Protein AF-A0A371I8V2-F1 (afdb_monomer)

Solvent-accessible surface area (backbone atoms only — not comparable to full-atom values): 9107 Å² total; per-residue (Å²): 97,46,96,83,59,75,76,52,68,50,76,64,70,91,73,55,71,75,58,48,56,53,50,50,53,53,50,53,50,36,44,74,71,62,77,48,80,94,78,92,85,63,61,26,24,44,51,72,78,86,75,76,48,94,90,82,48,84,82,72,63,45,103,83,68,50,87,80,79,79,81,88,87,70,76,65,83,44,50,61,82,79,84,75,85,71,80,56,68,67,64,56,48,59,68,48,72,82,47,97,74,86,83,89,82,82,68,81,63,54,80,74,73,60,81,72,58,80,92,54,47,56,70,73,32,60,57,71,74,100,78,126

Organism: Mucuna pruriens (NCBI:txid157652)

InterPro domains:
  IPR043502 DNA/RNA polymerase superfamily [SSF56672] (3-129)
  IPR053134 RNA-directed DNA polymerase homolog [PTHR24559] (3-129)

Nearest PDB structures (foldseek):
  8wut-assembly1_E  TM=7.945E-01  e=3.258E-01  Moloney murine leukemia virus

Sequence (132 aa):
MEEESYPIRQQQRRMNLTILDVVKKEVTKLLTTRIIYPISDSQWVSPVQVVPKKSGMTVMKNQHGELEPMQIQNSWRATHKDHFPLPFIDQVMEKLAAKSHYCFLNGFSECTQIHIAPEDQHKNTFTCLRHL

Mean predicted aligned error: 11.32 Å

Foldseek 3Di:
DPPPDDADADDADDDDPVVLVVVVVVVVVCVVVVLDDDDDDFSHADYDDDAADPPDDDQDQDPVRDRDGDDDDDPCVRDDDDPDDDDDPVVVVVVCVPDPDDDDDDCVCVVSVDDDDPVCNSNPHYDRPPDD

pLDDT: mean 74.78, std 16.11, range [36.81, 91.88]

Structure (mmCIF, N/CA/C/O backbone):
data_AF-A0A371I8V2-F1
#
_entry.id   AF-A0A371I8V2-F1
#
loop_
_atom_site.group_PDB
_atom_site.id
_atom_site.type_symbol
_atom_site.label_atom_id
_atom_site.label_alt_id
_atom_site.label_comp_id
_atom_site.label_asym_id
_atom_site.label_entity_id
_atom_site.label_seq_id
_atom_site.pdbx_PDB_ins_code
_atom_site.Cartn_x
_atom_site.Cartn_y
_atom_site.Cartn_z
_atom_site.occupancy
_atom_site.B_iso_or_equiv
_atom_site.auth_seq_id
_atom_site.auth_comp_id
_atom_site.auth_asym_id
_atom_site.auth_atom_id
_atom_site.pdbx_PDB_model_num
ATOM 1 N N . MET A 1 1 ? 4.882 -18.499 3.561 1.00 63.81 1 MET A N 1
ATOM 2 C CA . MET A 1 1 ? 5.616 -18.117 4.790 1.00 63.81 1 MET A CA 1
ATOM 3 C C . MET A 1 1 ? 6.662 -19.180 5.030 1.00 63.81 1 MET A C 1
ATOM 5 O O . MET A 1 1 ? 6.460 -20.283 4.539 1.00 63.81 1 MET A O 1
ATOM 9 N N . GLU A 1 2 ? 7.754 -18.864 5.715 1.00 69.56 2 GLU A N 1
ATOM 10 C CA . GLU A 1 2 ? 8.642 -19.924 6.208 1.00 69.56 2 GLU A CA 1
ATOM 11 C C . GLU A 1 2 ? 7.860 -20.833 7.173 1.00 69.56 2 GLU A C 1
ATOM 13 O O . GLU A 1 2 ? 6.986 -20.361 7.902 1.00 69.56 2 GLU A O 1
ATOM 18 N N . GLU A 1 3 ? 8.132 -22.137 7.139 1.00 57.34 3 GLU A N 1
ATOM 19 C CA . GLU A 1 3 ? 7.344 -23.176 7.826 1.00 57.34 3 GLU A CA 1
ATOM 20 C C . GLU A 1 3 ? 7.341 -23.016 9.365 1.00 57.34 3 GLU A C 1
ATOM 22 O O . GLU A 1 3 ? 6.432 -23.490 10.039 1.00 57.34 3 GLU A O 1
ATOM 27 N N . GLU A 1 4 ? 8.284 -22.239 9.911 1.00 61.00 4 GLU A N 1
ATOM 28 C CA . GLU A 1 4 ? 8.436 -21.946 11.345 1.00 61.00 4 GLU A CA 1
ATOM 29 C C . GLU A 1 4 ? 8.082 -20.495 11.737 1.00 61.00 4 GLU A C 1
ATOM 31 O O . GLU A 1 4 ? 8.437 -20.022 12.819 1.00 61.00 4 GLU A O 1
ATOM 36 N N . SER A 1 5 ? 7.399 -19.733 10.876 1.00 66.94 5 SER A N 1
ATOM 37 C CA . SER A 1 5 ? 7.044 -18.347 11.209 1.00 66.94 5 SER A CA 1
ATOM 38 C C . SER A 1 5 ? 5.804 -18.261 12.111 1.00 66.94 5 SER A C 1
ATOM 40 O O . SER A 1 5 ? 4.733 -18.757 11.761 1.00 66.94 5 SER A O 1
ATOM 42 N N . TYR A 1 6 ? 5.924 -17.573 13.248 1.00 71.62 6 TYR A N 1
ATOM 43 C CA . TYR A 1 6 ? 4.827 -17.370 14.198 1.00 71.62 6 TYR A CA 1
ATOM 44 C C .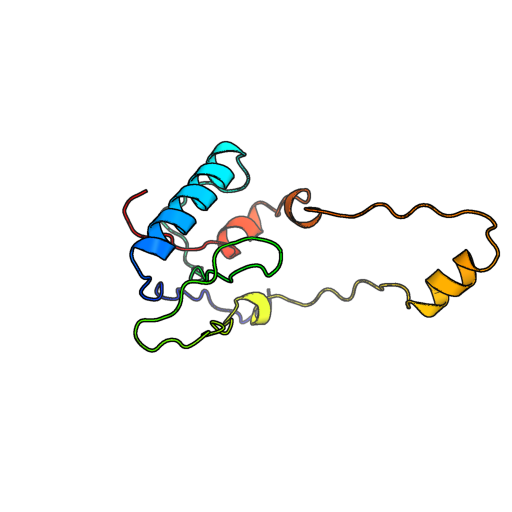 TYR A 1 6 ? 4.143 -16.011 14.001 1.00 71.62 6 TYR A C 1
ATOM 46 O O . TYR A 1 6 ? 4.820 -15.035 13.661 1.00 71.62 6 TYR A O 1
ATOM 54 N N . PRO A 1 7 ? 2.824 -15.906 14.257 1.00 70.62 7 PRO A N 1
ATOM 55 C CA . PRO A 1 7 ? 2.121 -14.632 14.212 1.00 70.62 7 PRO A CA 1
ATOM 56 C C . PRO A 1 7 ? 2.694 -13.644 15.229 1.00 70.62 7 PRO A C 1
ATOM 58 O O . PRO A 1 7 ? 2.796 -13.936 16.420 1.00 70.62 7 PRO A O 1
ATOM 61 N N . ILE A 1 8 ? 3.047 -12.447 14.754 1.00 79.00 8 ILE A N 1
ATOM 62 C CA . ILE A 1 8 ? 3.553 -11.362 15.598 1.00 79.00 8 ILE A CA 1
ATOM 63 C C . ILE A 1 8 ? 2.505 -10.255 15.669 1.00 79.00 8 ILE A C 1
ATOM 65 O O . ILE A 1 8 ? 2.161 -9.627 14.663 1.00 79.00 8 ILE A O 1
ATOM 69 N N . ARG A 1 9 ? 2.053 -9.966 16.893 1.00 79.62 9 ARG A N 1
ATOM 70 C CA . ARG A 1 9 ? 1.215 -8.808 17.203 1.00 79.62 9 ARG A CA 1
ATOM 71 C C . ARG A 1 9 ? 2.064 -7.703 17.818 1.00 79.62 9 ARG A C 1
ATOM 73 O O . ARG A 1 9 ? 2.381 -7.738 19.005 1.00 79.62 9 ARG A O 1
ATOM 80 N N . GLN A 1 10 ? 2.420 -6.706 17.019 1.00 80.69 10 GLN A N 1
ATOM 81 C CA . GLN A 1 10 ? 3.168 -5.548 17.500 1.00 80.69 10 GLN A CA 1
ATOM 82 C C . GLN A 1 10 ? 2.220 -4.463 18.020 1.00 80.69 10 GLN A C 1
ATOM 84 O O . GLN A 1 10 ? 1.169 -4.192 17.435 1.00 80.69 10 GLN A O 1
ATOM 89 N N . GLN A 1 11 ? 2.596 -3.820 19.127 1.00 79.25 11 GLN A N 1
ATOM 90 C CA . GLN A 1 11 ? 1.849 -2.677 19.647 1.00 79.25 11 GLN A CA 1
ATOM 91 C C . GLN A 1 11 ? 2.077 -1.431 18.786 1.00 79.25 11 GLN A C 1
ATOM 93 O O . GLN A 1 11 ? 3.195 -1.146 18.352 1.00 79.25 11 GLN A O 1
ATOM 98 N N . GLN A 1 12 ? 1.009 -0.657 18.576 1.00 82.75 12 GLN A N 1
ATOM 99 C CA . GLN A 1 12 ? 1.090 0.611 17.858 1.00 82.75 12 GLN A CA 1
ATOM 100 C C . GLN A 1 12 ? 1.933 1.617 18.650 1.00 82.75 12 GLN A C 1
ATOM 102 O O . GLN A 1 12 ? 1.680 1.864 19.831 1.00 82.75 12 GLN A O 1
ATOM 107 N N . ARG A 1 13 ? 2.912 2.239 17.985 1.00 79.31 13 ARG A N 1
ATOM 108 C CA . ARG A 1 13 ? 3.727 3.302 18.589 1.00 79.31 13 ARG A CA 1
ATOM 109 C C . ARG A 1 13 ? 2.880 4.551 18.843 1.00 79.31 13 ARG A C 1
ATOM 111 O O . ARG A 1 13 ? 1.950 4.848 18.090 1.00 79.31 13 ARG A O 1
ATOM 118 N N . ARG A 1 14 ? 3.226 5.306 19.890 1.00 80.06 14 ARG A N 1
ATOM 119 C CA . ARG A 1 14 ? 2.562 6.577 20.213 1.00 80.06 14 ARG A CA 1
ATOM 120 C C . ARG A 1 14 ? 2.744 7.567 19.058 1.00 80.06 14 ARG A C 1
ATOM 122 O O . ARG A 1 14 ? 3.857 7.766 18.586 1.00 80.06 14 ARG A O 1
ATOM 129 N N . MET A 1 15 ? 1.651 8.198 18.637 1.00 76.56 15 MET A N 1
ATOM 130 C CA . MET A 1 15 ? 1.644 9.221 17.589 1.00 76.56 15 MET A CA 1
ATOM 131 C C . MET A 1 15 ? 1.239 10.579 18.172 1.00 76.56 15 MET A C 1
ATOM 133 O O . MET A 1 15 ? 0.474 10.645 19.136 1.00 76.56 15 MET A O 1
ATOM 137 N N . ASN A 1 16 ? 1.761 11.661 17.593 1.00 81.56 16 ASN A N 1
ATOM 138 C CA . ASN A 1 16 ? 1.308 13.024 17.880 1.00 81.56 16 ASN A CA 1
ATOM 139 C C . ASN A 1 16 ? -0.107 13.243 17.300 1.00 81.56 16 ASN A C 1
ATOM 141 O O . ASN A 1 16 ? -0.443 12.646 16.277 1.00 81.56 16 ASN A O 1
ATOM 145 N N . LEU A 1 17 ? -0.914 14.110 17.924 1.00 81.81 17 LEU A N 1
ATOM 146 C CA . LEU A 1 17 ? -2.274 14.450 17.482 1.00 81.81 17 LEU A CA 1
ATOM 147 C C . LEU A 1 17 ? -2.334 14.913 16.017 1.00 81.81 17 LEU A C 1
ATOM 149 O O . LEU A 1 17 ? -3.186 14.443 15.271 1.00 81.81 17 LEU A O 1
ATOM 153 N N . THR A 1 18 ? -1.391 15.740 15.561 1.00 80.75 18 THR A N 1
ATOM 154 C CA . THR A 1 18 ? -1.386 16.217 14.167 1.00 80.75 18 THR A CA 1
ATOM 155 C C . THR A 1 18 ? -1.173 15.077 13.170 1.00 80.75 18 THR A C 1
ATOM 157 O O . THR A 1 18 ? -1.805 15.022 12.119 1.00 80.75 18 THR A O 1
ATOM 160 N N . ILE A 1 19 ? -0.289 14.134 13.505 1.00 77.12 19 ILE A N 1
ATOM 161 C CA . ILE A 1 19 ? -0.004 12.960 12.668 1.00 77.12 19 ILE A CA 1
ATOM 162 C C . ILE A 1 19 ? -1.211 12.018 12.662 1.00 77.12 19 ILE A C 1
ATOM 164 O O . ILE A 1 19 ? -1.550 11.450 11.627 1.00 77.12 19 ILE A O 1
ATOM 168 N N . LEU A 1 20 ? -1.882 11.882 13.803 1.00 81.75 20 LEU A N 1
ATOM 169 C CA . LEU A 1 20 ? -3.083 11.069 13.954 1.00 81.75 20 LEU A CA 1
ATOM 170 C C . LEU A 1 20 ? -4.208 11.548 13.027 1.00 81.75 20 LEU A C 1
ATOM 172 O O . LEU A 1 20 ? -4.824 10.717 12.363 1.00 81.75 20 LEU A O 1
ATOM 176 N N . ASP A 1 21 ? -4.433 12.858 12.916 1.00 83.56 21 ASP A N 1
ATOM 177 C CA . ASP A 1 21 ? -5.442 13.405 12.000 1.00 83.56 21 ASP A CA 1
ATOM 178 C C . ASP A 1 21 ? -5.125 13.114 10.527 1.00 83.56 21 ASP A C 1
ATOM 180 O O . ASP A 1 21 ? -6.026 12.809 9.743 1.00 83.56 21 ASP A O 1
ATOM 184 N N . VAL A 1 22 ? -3.845 13.156 10.144 1.00 82.25 22 VAL A N 1
ATOM 185 C CA . VAL A 1 22 ? -3.400 12.777 8.792 1.00 82.25 22 VAL A CA 1
ATOM 186 C C .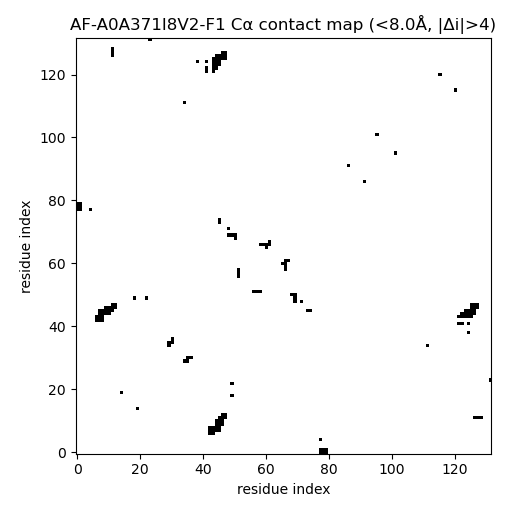 VAL A 1 22 ? -3.643 11.288 8.543 1.00 82.25 22 VAL A C 1
ATOM 188 O O . VAL A 1 22 ? -4.229 10.929 7.524 1.00 82.25 22 VAL A O 1
ATOM 191 N N . VAL A 1 23 ? -3.268 10.423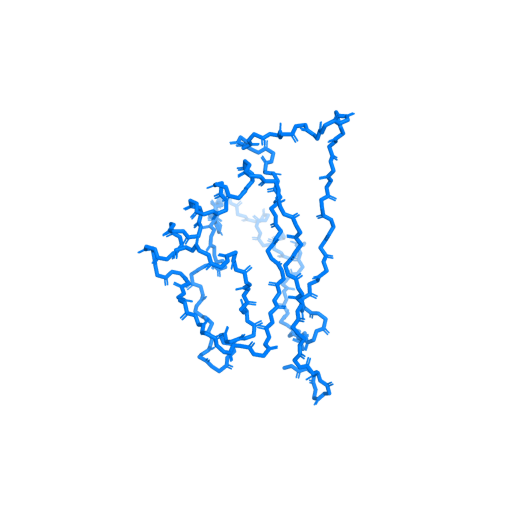 9.492 1.00 84.00 23 VAL A N 1
ATOM 192 C CA . VAL A 1 23 ? -3.493 8.971 9.390 1.00 84.00 23 VAL A CA 1
ATOM 193 C C . VAL A 1 23 ? -4.975 8.658 9.242 1.00 84.00 23 VAL A C 1
ATOM 195 O O . VAL A 1 23 ? -5.339 7.875 8.372 1.00 84.00 23 VAL A O 1
ATOM 198 N N . LYS A 1 24 ? -5.843 9.293 10.039 1.00 85.94 24 LYS A N 1
ATOM 199 C CA . LYS A 1 24 ? -7.294 9.094 9.937 1.00 85.94 24 LYS A CA 1
ATOM 200 C C . LYS A 1 24 ? -7.817 9.426 8.543 1.00 85.94 24 LYS A C 1
ATOM 202 O O . LYS A 1 24 ? -8.543 8.622 7.968 1.00 85.94 24 LYS A O 1
ATOM 207 N N . LYS A 1 25 ? -7.421 10.569 7.976 1.00 86.19 25 LYS A N 1
ATOM 208 C CA . LYS A 1 25 ? -7.841 10.980 6.625 1.00 86.19 25 LYS A CA 1
ATOM 209 C C . LYS A 1 25 ? -7.407 9.977 5.556 1.00 86.19 25 LYS A C 1
ATOM 211 O O . LYS A 1 25 ? -8.223 9.596 4.718 1.00 86.19 25 LYS A O 1
ATOM 216 N N . GLU A 1 26 ? -6.157 9.523 5.607 1.00 85.88 26 GLU A N 1
ATOM 217 C CA . GLU A 1 26 ? -5.640 8.537 4.652 1.00 85.88 26 GLU A CA 1
ATOM 218 C C . GLU A 1 26 ? -6.332 7.173 4.807 1.00 85.88 26 GLU A C 1
ATOM 220 O O . GLU A 1 26 ? -6.743 6.579 3.812 1.00 85.88 26 GLU A O 1
ATOM 225 N N . VAL A 1 27 ? -6.558 6.696 6.036 1.00 87.44 27 VAL A N 1
ATOM 226 C CA . VAL A 1 27 ? -7.266 5.427 6.281 1.00 87.44 27 VAL A CA 1
ATOM 227 C C . VAL A 1 27 ? -8.715 5.493 5.791 1.00 87.44 27 VAL A C 1
ATOM 229 O O . VAL A 1 27 ? -9.165 4.577 5.104 1.00 87.44 27 VAL A O 1
ATOM 232 N N . THR A 1 28 ? -9.435 6.586 6.058 1.00 89.25 28 THR A N 1
ATOM 233 C CA . THR A 1 28 ? -10.801 6.779 5.547 1.00 89.25 28 THR A CA 1
ATOM 234 C C . THR A 1 28 ? -10.839 6.778 4.022 1.00 89.25 28 THR A C 1
ATOM 236 O O . THR A 1 28 ? -11.740 6.183 3.426 1.00 89.25 28 THR A O 1
ATOM 239 N N . LYS A 1 29 ? -9.847 7.390 3.367 1.00 88.75 29 LYS A N 1
ATOM 240 C CA . LYS A 1 29 ? -9.724 7.357 1.907 1.00 88.75 29 LYS A CA 1
ATOM 241 C C . LYS A 1 29 ? -9.543 5.925 1.396 1.00 88.75 29 LYS A C 1
ATOM 243 O O . LYS A 1 29 ? -10.276 5.525 0.496 1.00 88.75 29 LYS A O 1
ATOM 248 N N . LEU A 1 30 ? -8.643 5.146 2.002 1.00 88.38 30 LEU A N 1
ATOM 249 C CA . LEU A 1 30 ? -8.398 3.746 1.629 1.00 88.38 30 LEU A CA 1
ATOM 250 C C . LEU A 1 30 ? -9.626 2.844 1.848 1.00 88.38 30 LEU A C 1
ATOM 252 O O . LEU A 1 30 ? -9.894 1.967 1.024 1.00 88.38 30 LEU A O 1
ATOM 256 N N . LEU A 1 31 ? -10.384 3.071 2.929 1.00 89.31 31 LEU A N 1
ATOM 257 C CA . LEU A 1 31 ? -11.658 2.390 3.193 1.00 89.31 31 LEU A CA 1
ATOM 258 C C . LEU A 1 31 ? -12.709 2.745 2.135 1.00 89.31 31 LEU A C 1
ATOM 260 O O . LEU A 1 31 ? -13.384 1.864 1.607 1.00 89.31 31 LEU A O 1
ATOM 264 N N . THR A 1 32 ? -12.819 4.029 1.783 1.00 91.56 32 THR A N 1
ATOM 265 C CA . THR A 1 32 ? -13.780 4.517 0.779 1.00 91.56 32 THR A CA 1
ATOM 266 C C . THR A 1 32 ? -13.510 3.900 -0.593 1.00 91.56 32 THR A C 1
ATOM 268 O O . THR A 1 32 ? -14.440 3.493 -1.286 1.00 91.56 32 THR A O 1
ATOM 271 N N . THR A 1 33 ? -12.236 3.765 -0.971 1.00 89.31 33 THR A N 1
ATOM 272 C CA . THR A 1 33 ? -11.822 3.105 -2.218 1.00 89.31 33 THR A CA 1
ATOM 273 C C . THR A 1 33 ? -11.810 1.576 -2.128 1.00 89.31 33 THR A C 1
ATOM 275 O O . THR A 1 33 ? -11.418 0.930 -3.094 1.00 89.31 33 THR A O 1
ATOM 278 N N . ARG A 1 34 ? -12.215 0.988 -0.990 1.00 89.31 34 ARG A N 1
ATOM 279 C CA . ARG A 1 34 ? -12.225 -0.465 -0.727 1.00 89.31 34 ARG A CA 1
ATOM 280 C C . ARG A 1 34 ? -10.868 -1.155 -0.921 1.00 89.31 34 ARG A C 1
ATOM 282 O O . ARG A 1 34 ? -10.816 -2.341 -1.224 1.00 89.31 34 ARG A O 1
ATOM 289 N N . ILE A 1 35 ? -9.772 -0.418 -0.729 1.00 87.12 35 ILE A N 1
ATOM 290 C CA . ILE A 1 35 ? -8.411 -0.981 -0.764 1.00 87.12 35 ILE A CA 1
ATOM 291 C C . ILE A 1 35 ? -8.136 -1.761 0.529 1.00 87.12 35 ILE A C 1
ATOM 293 O O . ILE A 1 35 ? -7.416 -2.754 0.522 1.00 87.12 35 ILE A O 1
ATOM 297 N N . ILE A 1 36 ? -8.732 -1.318 1.638 1.00 89.62 36 ILE A N 1
ATOM 298 C CA . ILE A 1 36 ? -8.671 -1.975 2.947 1.00 89.62 36 ILE A CA 1
ATOM 299 C C . ILE A 1 36 ? -10.084 -2.164 3.506 1.00 89.62 36 ILE A C 1
ATOM 301 O O . ILE A 1 36 ? -11.022 -1.486 3.081 1.00 89.62 36 ILE A O 1
ATOM 305 N N . TYR A 1 37 ? -10.224 -3.047 4.493 1.00 89.44 37 TYR A N 1
ATOM 306 C CA . TYR A 1 37 ? -11.468 -3.297 5.221 1.00 89.44 37 TYR A CA 1
ATOM 307 C C . TYR A 1 37 ? -11.175 -3.544 6.712 1.00 89.44 37 TYR A C 1
ATOM 309 O O . TYR A 1 37 ? -10.060 -3.948 7.058 1.00 89.44 37 TYR A O 1
ATOM 317 N N . PRO A 1 38 ? -12.133 -3.274 7.617 1.00 89.00 38 PRO A N 1
ATOM 318 C CA . PRO A 1 38 ? -11.934 -3.499 9.044 1.00 89.00 38 PRO A CA 1
ATOM 319 C C . PRO A 1 38 ? -11.938 -4.997 9.386 1.00 89.00 38 PRO A C 1
ATOM 321 O O . PRO A 1 38 ? -12.760 -5.759 8.882 1.00 89.00 38 PRO A O 1
ATOM 324 N N . ILE A 1 39 ? -11.046 -5.396 10.293 1.00 86.69 39 ILE A N 1
ATOM 325 C CA . ILE A 1 39 ? -10.957 -6.741 10.873 1.00 86.69 39 ILE A CA 1
ATOM 326 C C . ILE A 1 39 ? -10.764 -6.615 12.388 1.00 86.69 39 ILE A C 1
ATOM 328 O O . ILE A 1 39 ? -10.006 -5.756 12.841 1.00 86.69 39 ILE A O 1
ATOM 332 N N . SER A 1 40 ? -11.447 -7.450 13.170 1.00 79.19 40 SER A N 1
ATOM 333 C CA . SER A 1 40 ? -11.392 -7.375 14.638 1.00 79.19 40 SER A CA 1
ATOM 334 C C . SER A 1 40 ? -10.281 -8.242 15.241 1.00 79.19 40 SER A C 1
ATOM 336 O O . SER A 1 40 ? -9.584 -7.793 16.149 1.00 79.19 40 SER A O 1
ATOM 338 N N . ASP A 1 41 ? -10.055 -9.443 14.696 1.00 79.81 41 ASP A N 1
ATOM 339 C CA . ASP A 1 41 ? -9.322 -10.508 15.399 1.00 79.81 41 ASP A CA 1
ATOM 340 C C . ASP A 1 41 ? -8.131 -11.072 14.602 1.00 79.81 41 ASP A C 1
ATOM 342 O O . ASP A 1 41 ? -7.984 -12.281 14.431 1.00 79.81 41 ASP A O 1
ATOM 346 N N . SER A 1 42 ? -7.243 -10.203 14.108 1.00 83.94 42 SER A N 1
ATOM 347 C CA . SER A 1 42 ? -6.002 -10.666 13.467 1.00 83.94 42 SER A CA 1
ATOM 348 C C . SER A 1 42 ? -4.913 -10.999 14.489 1.00 83.94 42 SER A C 1
ATOM 350 O O . SER A 1 42 ? -4.555 -10.179 15.341 1.00 83.94 42 SER A O 1
ATOM 352 N N . GLN A 1 43 ? -4.317 -12.183 14.347 1.00 84.56 43 GLN A N 1
ATOM 353 C CA . GLN A 1 43 ? -3.114 -12.581 15.087 1.00 84.56 43 GLN A CA 1
ATOM 354 C C . GLN A 1 43 ? -1.848 -11.876 14.567 1.00 84.56 43 GLN A C 1
ATOM 356 O O . GLN A 1 43 ? -0.879 -11.712 15.307 1.00 84.56 43 GLN A O 1
ATOM 361 N N . TRP A 1 44 ? -1.870 -11.410 13.316 1.00 84.50 44 TRP A N 1
ATOM 362 C CA . TRP A 1 44 ? -0.800 -10.628 12.700 1.00 84.50 44 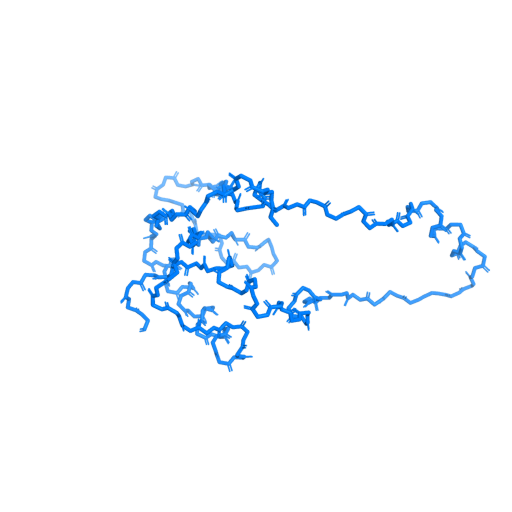TRP A CA 1
ATOM 363 C C . TRP A 1 44 ? -1.131 -9.152 12.821 1.00 84.50 44 TRP A C 1
ATOM 365 O O . TRP A 1 44 ? -2.176 -8.718 12.345 1.00 84.50 44 TRP A O 1
ATOM 375 N N . VAL A 1 45 ? -0.265 -8.365 13.452 1.00 84.25 45 VAL A N 1
ATOM 376 C CA . VAL A 1 45 ? -0.456 -6.913 13.524 1.00 84.25 45 VAL A CA 1
ATOM 377 C C . VAL A 1 45 ? 0.881 -6.223 13.360 1.00 84.25 45 VAL A C 1
ATOM 379 O O . VAL A 1 45 ? 1.765 -6.352 14.208 1.00 84.25 45 VAL A O 1
ATOM 382 N N . SER A 1 46 ? 0.989 -5.435 12.296 1.00 83.69 46 SER A N 1
ATOM 383 C CA . SER A 1 46 ? 2.095 -4.499 12.103 1.00 83.69 46 SER A CA 1
ATOM 384 C C . SER A 1 46 ? 1.697 -3.089 12.563 1.00 83.69 46 SER A C 1
ATOM 386 O O . SER A 1 46 ? 0.544 -2.684 12.376 1.00 83.69 46 SER A O 1
ATOM 388 N N . PRO A 1 47 ? 2.614 -2.314 13.166 1.00 82.06 47 PRO A N 1
ATOM 389 C CA . PRO A 1 47 ? 2.332 -0.945 13.555 1.00 82.06 47 PRO A CA 1
ATOM 390 C C . PRO A 1 47 ? 2.363 -0.037 12.319 1.00 82.06 47 PRO A C 1
ATOM 392 O O . PRO A 1 47 ? 3.208 -0.189 11.437 1.00 82.06 47 PRO A O 1
ATOM 395 N N . VAL A 1 48 ? 1.465 0.944 12.267 1.00 82.50 48 VAL A N 1
ATOM 396 C CA . VAL A 1 48 ? 1.470 1.985 11.235 1.00 82.50 48 VAL A CA 1
ATOM 397 C C . VAL A 1 48 ? 2.581 2.984 11.525 1.00 82.50 48 VAL A C 1
ATOM 399 O O . VAL A 1 48 ? 2.734 3.465 12.652 1.00 82.50 48 VAL A O 1
ATOM 402 N N . GLN A 1 49 ? 3.325 3.335 10.484 1.00 77.94 49 GLN A N 1
ATOM 403 C CA 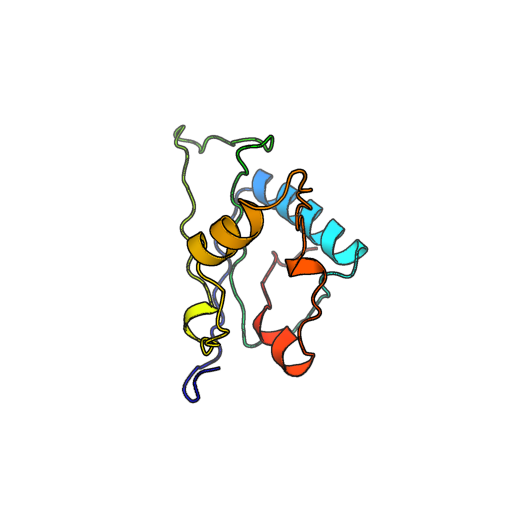. GLN A 1 49 ? 4.379 4.335 10.521 1.00 77.94 49 GLN A CA 1
ATOM 404 C C . GLN A 1 49 ? 4.132 5.375 9.434 1.00 77.94 49 GLN A C 1
ATOM 406 O O . GLN A 1 49 ? 3.907 5.038 8.275 1.00 77.94 49 GLN A O 1
ATOM 411 N N . VAL A 1 50 ? 4.178 6.649 9.821 1.00 77.06 50 VAL A N 1
ATOM 412 C CA . VAL A 1 50 ? 3.985 7.771 8.901 1.00 77.06 50 VAL A CA 1
ATOM 413 C C . VAL A 1 50 ? 5.345 8.281 8.466 1.00 77.06 50 VAL A C 1
ATOM 415 O O . VAL A 1 50 ? 6.158 8.670 9.302 1.00 77.06 50 VAL A O 1
ATOM 418 N N . VAL A 1 51 ? 5.582 8.287 7.157 1.00 76.75 51 VAL A N 1
ATOM 419 C CA . VAL A 1 51 ? 6.805 8.824 6.560 1.00 76.75 51 VAL A CA 1
ATOM 420 C C . VAL A 1 51 ? 6.438 10.051 5.725 1.00 76.75 51 VAL A C 1
ATOM 422 O O . VAL A 1 51 ? 5.659 9.927 4.775 1.00 76.75 51 VAL A O 1
ATOM 425 N N . PRO A 1 52 ? 6.973 11.242 6.046 1.00 66.25 52 PRO A N 1
ATOM 426 C CA . PRO A 1 52 ? 6.770 12.432 5.230 1.00 66.25 52 PRO A CA 1
ATOM 427 C C . PRO A 1 52 ? 7.360 12.227 3.829 1.00 66.25 52 PRO A C 1
ATOM 429 O O . PRO A 1 52 ? 8.533 11.878 3.681 1.00 66.25 52 PRO A O 1
ATOM 432 N N . LYS A 1 53 ? 6.566 12.451 2.778 1.00 61.34 53 LYS A N 1
ATOM 433 C CA . LYS A 1 53 ? 7.038 12.338 1.392 1.00 61.34 53 LYS A CA 1
ATOM 434 C C . LYS A 1 53 ? 7.655 13.668 0.948 1.00 61.34 53 LYS A C 1
ATOM 436 O O . LYS A 1 53 ? 7.038 14.718 1.107 1.00 61.34 53 LYS A O 1
ATOM 441 N N . LYS A 1 54 ? 8.849 13.629 0.338 1.00 61.06 54 LYS A N 1
ATOM 442 C CA . LYS A 1 54 ? 9.582 14.831 -0.126 1.00 61.06 54 LYS A CA 1
ATOM 443 C C . LYS A 1 54 ? 8.835 15.668 -1.181 1.00 61.06 54 LYS A C 1
ATOM 445 O O . LYS A 1 54 ? 9.200 16.814 -1.398 1.00 61.06 54 LYS A O 1
ATOM 450 N N . SER A 1 55 ? 7.793 15.139 -1.823 1.00 49.06 55 SER A N 1
ATOM 451 C CA . SER A 1 55 ? 7.098 15.781 -2.949 1.00 49.06 55 SER A CA 1
ATOM 452 C C . SER A 1 55 ? 5.865 16.618 -2.558 1.00 49.06 55 SER A C 1
ATOM 454 O O . SER A 1 55 ? 4.919 16.681 -3.336 1.00 49.06 55 SER A O 1
ATOM 456 N N . GLY A 1 56 ? 5.846 17.234 -1.369 1.00 46.47 56 GLY A N 1
ATOM 457 C CA . GLY A 1 56 ? 4.757 18.133 -0.948 1.00 46.47 56 GLY A CA 1
ATOM 458 C C . GLY A 1 56 ? 3.798 17.562 0.102 1.00 46.47 56 GLY A C 1
ATOM 459 O O . GLY A 1 56 ? 2.586 17.606 -0.078 1.00 46.47 56 GLY A O 1
ATOM 460 N N . MET A 1 57 ? 4.331 17.056 1.218 1.00 40.09 57 MET A N 1
ATOM 461 C CA . MET A 1 57 ? 3.563 16.792 2.440 1.00 40.09 57 MET A CA 1
ATOM 462 C C . MET A 1 57 ? 4.364 17.295 3.648 1.00 40.09 57 MET A C 1
ATOM 464 O O . MET A 1 57 ? 5.574 17.082 3.724 1.00 40.09 57 MET A O 1
ATOM 468 N N . THR A 1 58 ? 3.706 18.042 4.535 1.00 38.06 58 THR A N 1
ATOM 469 C CA . THR A 1 58 ? 4.326 18.933 5.524 1.00 38.06 58 THR A CA 1
ATOM 470 C C . THR A 1 58 ? 5.281 18.198 6.462 1.00 38.06 58 THR A C 1
ATOM 472 O O . THR A 1 58 ? 4.895 17.296 7.203 1.00 38.06 58 THR A O 1
ATOM 475 N N . VAL A 1 59 ? 6.539 18.632 6.452 1.00 41.56 59 VAL A N 1
ATOM 476 C CA . VAL A 1 59 ? 7.560 18.250 7.423 1.00 41.56 59 VAL A CA 1
ATOM 477 C C . VAL A 1 59 ? 7.225 18.941 8.743 1.00 41.56 59 VAL A C 1
ATOM 479 O O . VAL A 1 59 ? 7.414 20.148 8.880 1.00 41.56 59 VAL A O 1
ATOM 482 N N . MET A 1 60 ? 6.680 18.204 9.709 1.00 38.91 60 MET A N 1
ATOM 483 C CA . MET A 1 60 ? 6.427 18.753 11.039 1.00 38.91 60 MET A CA 1
ATOM 484 C C . MET A 1 60 ? 7.686 18.588 11.891 1.00 38.91 60 MET A C 1
ATOM 486 O O . MET A 1 60 ? 8.123 17.468 12.149 1.00 38.91 60 MET A O 1
ATOM 490 N N . LYS A 1 61 ? 8.276 19.717 12.303 1.00 39.88 61 LYS A N 1
ATOM 491 C CA . LYS A 1 61 ? 9.376 19.753 13.274 1.00 39.88 61 LYS A CA 1
ATOM 492 C C . LYS A 1 61 ? 8.901 19.119 14.580 1.00 39.88 61 LYS A C 1
ATOM 494 O O . LYS A 1 61 ? 7.805 19.430 15.051 1.00 39.88 61 LYS A O 1
ATOM 499 N N . ASN A 1 62 ? 9.715 18.246 15.170 1.00 51.38 62 ASN A N 1
ATOM 500 C CA . ASN A 1 62 ? 9.476 17.818 16.543 1.00 51.38 62 ASN A CA 1
ATOM 501 C C . ASN A 1 62 ? 9.626 19.032 17.497 1.00 51.38 62 ASN A C 1
ATOM 503 O O . ASN A 1 62 ? 10.084 20.108 17.107 1.00 51.38 62 ASN A O 1
ATOM 507 N N . GLN A 1 63 ? 9.253 18.865 18.763 1.00 51.16 63 GLN A N 1
ATOM 508 C CA . GLN A 1 63 ? 9.388 19.890 19.812 1.00 51.16 63 GLN A CA 1
ATOM 509 C C . GLN A 1 63 ? 10.840 20.348 20.073 1.00 51.16 63 GLN A C 1
ATOM 511 O O . GLN A 1 63 ? 11.059 21.248 20.878 1.00 51.16 63 GLN A O 1
ATOM 516 N N . HIS A 1 64 ? 11.834 19.732 19.428 1.00 50.34 64 HIS A N 1
ATOM 517 C CA . HIS A 1 64 ? 13.262 20.052 19.518 1.00 50.34 64 HIS A CA 1
ATOM 518 C C . HIS A 1 64 ? 13.858 20.461 18.148 1.00 50.34 64 HIS A C 1
ATOM 520 O O . HIS A 1 64 ? 15.055 20.686 18.034 1.00 50.34 64 HIS A O 1
ATOM 526 N N . GLY A 1 65 ? 13.029 20.622 17.105 1.00 50.75 65 GLY A N 1
ATOM 527 C CA . GLY A 1 65 ? 13.444 21.053 15.767 1.00 50.75 65 GLY A CA 1
ATOM 528 C C . GLY A 1 65 ? 14.041 19.979 14.846 1.00 50.75 65 GLY A C 1
ATOM 529 O O . GLY A 1 65 ? 14.405 20.316 13.720 1.00 50.75 65 GLY A O 1
ATOM 530 N N . GLU A 1 66 ? 14.115 18.716 15.263 1.00 45.44 66 GLU A N 1
ATOM 531 C CA . GLU A 1 66 ? 14.784 17.640 14.520 1.00 45.44 66 GLU A CA 1
ATOM 532 C C . GLU A 1 66 ? 13.835 16.900 13.562 1.00 45.44 66 GLU A C 1
ATOM 534 O O . GLU A 1 66 ? 12.629 16.754 13.799 1.00 45.44 66 GLU A O 1
ATOM 539 N N . LEU A 1 67 ? 14.411 16.443 12.447 1.00 49.91 67 LEU A N 1
ATOM 540 C CA . LEU A 1 67 ? 13.750 15.688 11.387 1.00 49.91 67 LEU A CA 1
ATOM 541 C C . LEU A 1 67 ? 13.980 14.197 11.620 1.00 49.91 67 LEU A C 1
ATOM 543 O O . LEU A 1 67 ? 14.912 13.625 11.070 1.00 49.91 67 LEU A O 1
ATOM 547 N N . GLU A 1 68 ? 13.147 13.577 12.446 1.00 42.53 68 GLU A N 1
ATOM 548 C CA . GLU A 1 68 ? 13.275 12.157 12.785 1.00 42.53 68 GLU A CA 1
ATOM 549 C C . GLU A 1 68 ? 12.722 11.268 11.650 1.00 42.53 68 GLU A C 1
ATOM 551 O O . GLU A 1 68 ? 11.505 11.250 11.417 1.00 42.53 68 GLU A O 1
ATOM 556 N N . PRO A 1 69 ? 13.560 10.493 10.931 1.00 37.25 69 PRO A N 1
ATOM 557 C CA . PRO A 1 69 ? 13.096 9.451 10.032 1.00 37.25 69 PRO A CA 1
ATOM 558 C C . PRO A 1 69 ? 12.764 8.228 10.883 1.00 37.25 69 PRO A C 1
ATOM 560 O O . PRO A 1 69 ? 13.638 7.576 11.452 1.00 37.25 69 PRO A O 1
ATOM 563 N N . MET A 1 70 ? 11.484 7.898 10.983 1.00 39.28 70 MET A N 1
ATOM 564 C CA . MET A 1 70 ? 11.061 6.759 11.783 1.00 39.28 70 MET A CA 1
ATOM 565 C C . MET A 1 70 ? 11.465 5.461 11.042 1.00 39.28 70 MET A C 1
ATOM 567 O O . MET A 1 70 ? 10.979 5.186 9.947 1.00 39.28 70 MET A O 1
ATOM 571 N N . GLN A 1 71 ? 12.397 4.689 11.615 1.00 36.81 71 GLN A N 1
ATOM 572 C CA . GLN A 1 71 ? 12.929 3.441 11.044 1.00 36.81 71 GLN A CA 1
ATOM 573 C C . GLN A 1 71 ? 11.883 2.311 11.066 1.00 36.81 71 GLN A C 1
ATOM 575 O O . GLN A 1 71 ? 11.135 2.168 12.041 1.00 36.81 71 GLN A O 1
ATOM 580 N N . ILE A 1 72 ? 11.852 1.513 9.993 1.00 40.19 72 ILE A N 1
ATOM 581 C CA . ILE A 1 72 ? 10.885 0.434 9.753 1.00 40.19 72 ILE A CA 1
ATOM 582 C C . ILE A 1 72 ? 11.337 -0.862 10.445 1.00 40.19 72 ILE A C 1
ATOM 584 O O . ILE A 1 72 ? 12.476 -1.296 10.278 1.00 40.19 72 ILE A O 1
ATOM 588 N N . GLN A 1 73 ? 10.427 -1.511 11.175 1.00 40.78 73 GLN A N 1
ATOM 589 C CA . GLN A 1 73 ? 10.566 -2.900 11.619 1.00 40.78 73 GLN A CA 1
ATOM 590 C C . GLN A 1 73 ? 9.370 -3.682 11.068 1.00 40.78 73 GLN A C 1
ATOM 592 O O . GLN A 1 73 ? 8.249 -3.527 11.540 1.00 40.78 73 GLN A O 1
ATOM 597 N N . ASN A 1 74 ? 9.587 -4.438 9.996 1.00 48.56 74 ASN A N 1
ATOM 598 C CA . ASN A 1 74 ? 8.529 -4.924 9.112 1.00 48.56 74 ASN A CA 1
ATOM 599 C C . ASN A 1 74 ? 8.457 -6.462 9.022 1.00 48.56 74 ASN A C 1
ATOM 601 O O . ASN A 1 74 ? 9.463 -7.164 9.097 1.00 48.56 74 ASN A O 1
ATOM 605 N N . SER A 1 75 ? 7.221 -6.937 8.818 1.00 54.38 75 SER A N 1
ATOM 606 C CA . SER A 1 75 ? 6.740 -8.328 8.680 1.00 54.38 75 SER A CA 1
ATOM 607 C C . SER A 1 75 ? 7.423 -9.163 7.572 1.00 54.38 75 SER A C 1
ATOM 609 O O . SER A 1 75 ? 7.390 -10.391 7.593 1.00 54.38 75 SER A O 1
ATOM 611 N N . TRP A 1 76 ? 8.130 -8.525 6.630 1.00 58.41 76 TRP A N 1
ATOM 612 C CA . TRP A 1 76 ? 8.749 -9.183 5.465 1.00 58.41 76 TRP A CA 1
ATOM 613 C C . TRP A 1 76 ? 9.765 -10.282 5.804 1.00 58.41 76 TRP A C 1
ATOM 615 O O . TRP A 1 76 ? 9.992 -11.158 4.976 1.00 58.41 76 TRP A O 1
ATOM 625 N N . ARG A 1 77 ? 10.359 -10.268 7.006 1.00 58.75 77 ARG A N 1
ATOM 626 C CA . ARG A 1 77 ? 11.300 -11.312 7.447 1.00 58.75 77 ARG A CA 1
ATOM 627 C C . ARG A 1 77 ? 10.664 -12.700 7.542 1.00 58.75 77 ARG A C 1
ATOM 629 O O . ARG A 1 77 ? 11.392 -13.671 7.464 1.00 58.75 77 ARG A O 1
ATOM 636 N N . ALA A 1 78 ? 9.343 -12.785 7.700 1.00 64.69 78 ALA A N 1
ATOM 637 C CA . ALA A 1 78 ? 8.619 -14.053 7.781 1.00 64.69 78 ALA A CA 1
ATOM 638 C C . ALA A 1 78 ? 8.159 -14.580 6.406 1.00 64.69 78 ALA A C 1
ATOM 640 O O . ALA A 1 78 ? 7.668 -15.703 6.285 1.00 64.69 78 ALA A O 1
ATOM 641 N N . THR A 1 79 ? 8.248 -13.765 5.351 1.00 71.50 79 THR A N 1
ATOM 642 C CA . THR A 1 79 ? 7.716 -14.132 4.033 1.00 71.50 79 THR A CA 1
ATOM 643 C C . THR A 1 79 ? 8.784 -14.863 3.227 1.00 71.50 79 THR A C 1
ATOM 645 O O . THR A 1 79 ? 9.900 -14.368 3.087 1.00 71.50 79 THR A O 1
ATOM 648 N N . HIS A 1 80 ? 8.428 -16.024 2.670 1.00 79.44 80 HIS A N 1
ATOM 649 C CA . HIS A 1 80 ? 9.305 -16.752 1.756 1.00 79.44 80 HIS A CA 1
ATOM 650 C C . HIS A 1 80 ? 9.588 -15.881 0.530 1.00 79.44 80 HIS A C 1
ATOM 652 O O . HIS A 1 80 ? 8.666 -15.304 -0.050 1.00 79.44 80 HIS A O 1
ATOM 658 N N . LYS A 1 81 ? 10.856 -15.779 0.138 1.00 79.56 81 LYS A N 1
ATOM 659 C CA . LYS A 1 81 ? 11.251 -14.972 -1.015 1.00 79.56 81 LYS A CA 1
ATOM 660 C C . LYS A 1 81 ? 10.999 -15.762 -2.286 1.00 79.56 81 LYS A C 1
ATOM 662 O O . LYS A 1 81 ? 11.578 -16.824 -2.482 1.00 79.56 81 LYS A O 1
ATOM 667 N N . ASP A 1 82 ? 10.131 -15.241 -3.140 1.00 82.25 82 ASP A N 1
ATOM 668 C CA . ASP A 1 82 ? 9.997 -15.767 -4.489 1.00 82.25 82 ASP A CA 1
ATOM 669 C C . ASP A 1 82 ? 11.203 -15.332 -5.334 1.00 82.25 82 ASP A C 1
ATOM 671 O O . ASP A 1 82 ? 11.600 -14.162 -5.326 1.00 82.25 82 ASP A O 1
ATOM 675 N N . HIS A 1 83 ? 11.799 -16.284 -6.045 1.00 83.75 83 HIS A N 1
ATOM 676 C CA . HIS A 1 83 ? 12.943 -16.061 -6.924 1.00 83.75 83 HIS A CA 1
ATOM 677 C C . HIS A 1 83 ? 12.466 -15.837 -8.360 1.00 83.75 83 HIS A C 1
ATOM 679 O O . HIS A 1 83 ? 12.908 -16.515 -9.288 1.00 83.75 83 HIS A O 1
ATOM 685 N N . PHE A 1 84 ? 11.558 -14.878 -8.552 1.00 82.38 84 PHE A N 1
ATOM 686 C CA . PHE A 1 84 ? 11.125 -14.508 -9.892 1.00 82.38 84 PHE A CA 1
ATOM 687 C C . PHE A 1 84 ? 12.313 -13.914 -10.674 1.00 82.38 84 PHE A C 1
ATOM 689 O O . PHE A 1 84 ? 12.922 -12.940 -10.212 1.00 82.38 84 PHE A O 1
ATOM 696 N N . PRO A 1 85 ? 12.682 -14.476 -11.840 1.00 88.31 85 PRO A N 1
ATOM 697 C CA . PRO A 1 85 ? 13.837 -14.014 -12.596 1.00 88.31 85 PRO A CA 1
ATOM 698 C C . PRO A 1 85 ? 13.525 -12.666 -13.255 1.00 88.31 85 PRO A C 1
ATOM 700 O O . PRO A 1 85 ? 12.934 -12.597 -14.332 1.00 88.31 85 PRO A O 1
ATOM 703 N N . LEU A 1 86 ? 13.930 -11.575 -12.606 1.00 87.31 86 LEU A N 1
ATOM 704 C CA . LEU A 1 86 ? 13.889 -10.247 -13.209 1.00 87.31 86 LEU A CA 1
ATOM 705 C C . LEU A 1 86 ? 15.049 -10.097 -14.209 1.00 87.31 86 LEU A C 1
ATOM 707 O O . LEU A 1 86 ? 16.178 -10.475 -13.885 1.00 87.31 86 LEU A O 1
ATOM 711 N N . PRO A 1 87 ? 14.811 -9.544 -15.414 1.00 88.81 87 PRO A N 1
ATOM 712 C CA . PRO A 1 87 ? 15.886 -9.286 -16.360 1.00 88.81 87 PRO A CA 1
ATOM 713 C C . PR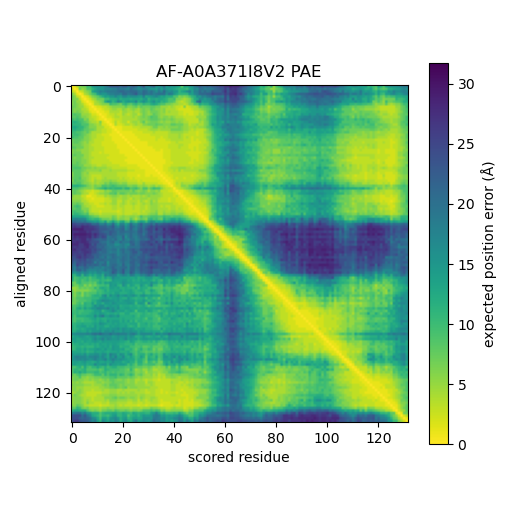O A 1 87 ? 16.855 -8.247 -15.788 1.00 88.81 87 PRO A C 1
ATOM 715 O O . PRO A 1 87 ? 16.443 -7.281 -15.142 1.00 88.81 87 PRO A O 1
ATOM 718 N N . PHE A 1 88 ? 18.147 -8.419 -16.061 1.00 88.44 88 PHE A N 1
ATOM 719 C CA . PHE A 1 88 ? 19.136 -7.398 -15.727 1.00 88.44 88 PHE A CA 1
ATOM 720 C C . PHE A 1 88 ? 18.874 -6.128 -16.534 1.00 88.44 88 PHE A C 1
ATOM 722 O O . PHE A 1 88 ? 18.465 -6.191 -17.696 1.00 88.44 88 PHE A O 1
ATOM 729 N N . ILE A 1 89 ? 19.152 -4.975 -15.925 1.00 90.62 89 ILE A N 1
ATOM 730 C CA . ILE A 1 89 ? 18.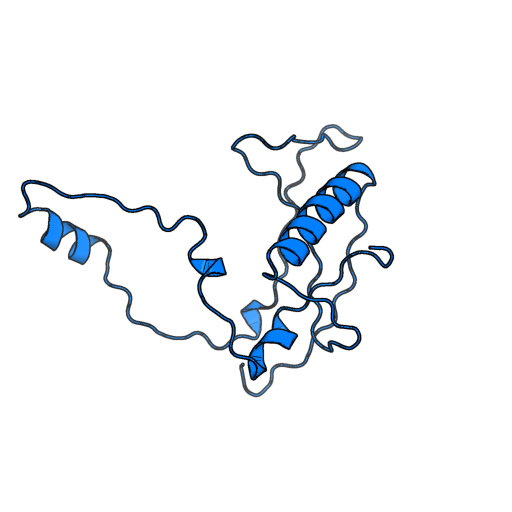937 -3.666 -16.551 1.00 90.62 89 ILE A CA 1
ATOM 731 C C . ILE A 1 89 ? 19.645 -3.607 -17.910 1.00 90.62 89 ILE A C 1
ATOM 733 O O . ILE A 1 89 ? 19.026 -3.212 -18.894 1.00 90.62 89 ILE A O 1
ATOM 737 N N . ASP A 1 90 ? 20.878 -4.104 -18.002 1.00 91.56 90 ASP A N 1
ATOM 738 C CA . ASP A 1 90 ? 21.663 -4.096 -19.242 1.00 91.56 90 ASP A CA 1
ATOM 739 C C . ASP A 1 90 ? 20.984 -4.864 -20.385 1.00 91.56 90 ASP A C 1
ATOM 741 O O . ASP A 1 90 ? 20.976 -4.399 -21.522 1.00 91.56 90 ASP A O 1
ATOM 745 N N . GLN A 1 91 ? 20.318 -5.986 -20.088 1.00 89.69 91 GLN A N 1
ATOM 746 C CA . GLN A 1 91 ? 19.582 -6.761 -21.096 1.00 89.69 91 GLN A CA 1
ATOM 747 C C . GLN A 1 91 ? 18.361 -6.005 -21.628 1.00 89.69 91 GLN A C 1
ATOM 749 O O . GLN A 1 91 ? 17.983 -6.146 -22.793 1.00 89.69 91 GLN A O 1
ATOM 754 N N . VAL A 1 92 ? 17.709 -5.217 -20.771 1.00 90.25 92 VAL A N 1
ATOM 755 C CA . VAL A 1 92 ? 16.601 -4.350 -21.185 1.00 90.25 92 VAL A CA 1
ATOM 756 C C . VAL A 1 92 ? 17.143 -3.194 -22.027 1.00 90.25 92 VAL A C 1
ATOM 758 O O . VAL A 1 92 ? 16.579 -2.890 -23.077 1.00 90.25 92 VAL A O 1
ATOM 761 N N . MET A 1 93 ? 18.265 -2.599 -21.617 1.00 89.38 93 MET A N 1
ATOM 762 C CA . MET A 1 93 ? 18.9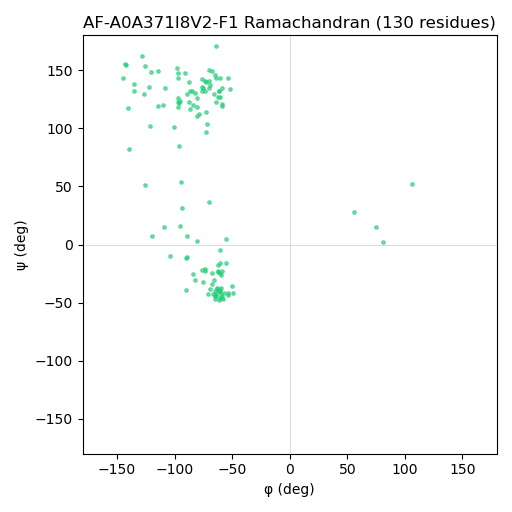03 -1.486 -22.322 1.00 89.38 93 MET A CA 1
ATOM 763 C C . MET A 1 93 ? 19.409 -1.883 -23.713 1.00 89.38 93 MET A C 1
ATOM 765 O O . MET A 1 93 ? 19.166 -1.154 -24.671 1.00 89.38 93 MET A O 1
ATOM 769 N N . GLU A 1 94 ? 20.029 -3.054 -23.866 1.00 91.88 94 GLU A N 1
ATOM 770 C CA . GLU A 1 94 ? 20.495 -3.565 -25.163 1.00 91.88 94 GLU A CA 1
ATOM 771 C C . GLU A 1 94 ? 19.334 -3.748 -26.156 1.00 91.88 94 GLU A C 1
ATOM 773 O O . GLU A 1 94 ? 19.421 -3.346 -27.318 1.00 91.88 94 GLU A O 1
ATOM 778 N N . LYS A 1 95 ? 18.188 -4.258 -25.683 1.00 88.69 95 LYS A N 1
ATOM 779 C CA . LYS A 1 95 ? 16.968 -4.390 -26.500 1.00 88.69 95 LYS A CA 1
ATOM 780 C C . LYS A 1 95 ? 16.380 -3.042 -26.922 1.00 88.69 95 LYS A C 1
ATOM 782 O O . LYS A 1 95 ? 15.743 -2.961 -27.976 1.00 88.69 95 LYS A O 1
ATOM 787 N N . LEU A 1 96 ? 16.562 -2.005 -26.105 1.00 89.62 96 LEU A N 1
ATOM 788 C CA . LEU A 1 96 ? 16.094 -0.647 -26.384 1.00 89.62 96 LEU A CA 1
ATOM 789 C C . LEU A 1 96 ? 17.051 0.130 -27.299 1.00 89.62 96 LEU A C 1
ATOM 791 O O . LEU A 1 96 ? 16.581 0.940 -28.092 1.00 89.62 96 LEU A O 1
ATOM 795 N N . ALA A 1 97 ? 18.358 -0.145 -27.253 1.00 87.88 97 ALA A N 1
ATOM 796 C CA . ALA A 1 97 ? 19.380 0.573 -28.023 1.00 87.88 97 ALA A CA 1
ATOM 797 C C . ALA A 1 97 ? 19.172 0.509 -29.549 1.00 87.88 97 ALA A C 1
ATOM 799 O O . ALA A 1 97 ? 19.564 1.423 -30.268 1.00 87.88 97 ALA A O 1
ATOM 800 N N . ALA A 1 98 ? 18.511 -0.540 -30.050 1.00 87.06 98 ALA A N 1
ATOM 801 C CA . ALA A 1 98 ? 18.182 -0.702 -31.468 1.00 87.06 98 ALA A CA 1
ATOM 802 C C . ALA A 1 98 ? 16.825 -0.083 -31.880 1.00 87.06 98 ALA A C 1
ATOM 804 O O . ALA A 1 98 ? 16.349 -0.322 -32.993 1.00 87.06 98 ALA A O 1
ATOM 805 N N . LYS A 1 99 ? 16.150 0.665 -30.996 1.00 91.00 99 LYS A N 1
ATOM 806 C CA . LYS A 1 99 ? 14.833 1.270 -31.256 1.00 91.00 99 LYS A CA 1
ATOM 807 C C . LYS A 1 99 ? 14.961 2.783 -31.427 1.00 91.00 99 LYS A C 1
ATOM 809 O O . LYS A 1 99 ? 15.593 3.454 -30.623 1.00 91.00 99 LYS A O 1
ATOM 814 N N . SER A 1 100 ? 14.309 3.331 -32.453 1.00 89.75 100 SER A N 1
ATOM 815 C CA . SER A 1 100 ? 14.296 4.778 -32.717 1.00 89.75 100 SER A CA 1
ATOM 816 C C . SER A 1 100 ? 13.375 5.563 -31.777 1.00 89.75 100 SER A C 1
ATOM 818 O O . SER A 1 100 ? 13.559 6.764 -31.611 1.00 89.75 100 SER A O 1
ATOM 820 N N . HIS A 1 101 ? 12.389 4.898 -31.167 1.00 91.56 101 HIS A N 1
ATOM 821 C CA . HIS A 1 101 ? 11.403 5.501 -30.272 1.00 91.56 101 HIS A CA 1
ATOM 822 C C . HIS A 1 101 ? 11.048 4.524 -29.147 1.00 91.56 101 HIS A C 1
ATOM 824 O O . HIS A 1 101 ? 10.930 3.319 -29.381 1.00 91.56 101 HIS A O 1
ATOM 830 N N . TYR A 1 102 ? 10.833 5.048 -27.940 1.00 88.12 102 TYR A N 1
ATOM 831 C CA . TYR A 1 102 ? 10.316 4.301 -26.794 1.00 88.12 102 TYR A CA 1
ATOM 832 C C . TYR A 1 102 ? 9.377 5.186 -25.965 1.00 88.12 102 TYR A C 1
ATOM 834 O O . TYR A 1 102 ? 9.478 6.413 -25.987 1.00 88.12 102 TYR A O 1
ATOM 842 N N . CYS A 1 103 ? 8.462 4.561 -25.225 1.00 88.31 103 CYS A N 1
ATOM 843 C CA . CYS A 1 103 ? 7.556 5.244 -24.305 1.00 88.31 103 CYS A CA 1
ATOM 844 C C . CYS A 1 103 ? 7.735 4.670 -22.901 1.00 88.31 103 CYS A C 1
ATOM 846 O O . CYS A 1 103 ? 7.786 3.453 -22.732 1.00 88.31 103 CYS A O 1
ATOM 848 N N . PHE A 1 104 ? 7.810 5.543 -21.897 1.00 85.25 104 PHE A N 1
ATOM 849 C CA . PHE A 1 104 ? 7.819 5.138 -20.496 1.00 85.25 104 PHE A CA 1
ATOM 850 C C . PHE A 1 104 ? 6.404 5.245 -19.932 1.00 85.25 104 PHE A C 1
ATOM 852 O O . PHE A 1 104 ? 5.825 6.332 -19.896 1.00 85.25 104 PHE A O 1
ATOM 859 N N . LEU A 1 105 ? 5.854 4.119 -19.489 1.00 85.94 105 LEU A N 1
ATOM 860 C CA . LEU A 1 105 ? 4.640 4.094 -18.685 1.00 85.94 105 LEU A CA 1
ATOM 861 C C . LEU A 1 105 ? 5.063 3.995 -17.225 1.00 85.94 105 LEU A C 1
ATOM 863 O O . LEU A 1 105 ? 5.847 3.123 -16.859 1.00 85.94 105 LEU A O 1
ATOM 867 N N . ASN A 1 106 ? 4.572 4.912 -16.397 1.00 80.06 106 ASN A N 1
ATOM 868 C CA . ASN A 1 106 ? 4.847 4.863 -14.972 1.00 80.06 106 ASN A CA 1
ATOM 869 C C . ASN A 1 106 ? 3.806 3.985 -14.277 1.00 80.06 106 ASN A C 1
ATOM 871 O O . ASN A 1 106 ? 2.616 4.300 -14.300 1.00 80.06 106 ASN A O 1
ATOM 875 N N . GLY A 1 107 ? 4.285 2.954 -13.592 1.00 75.62 107 GLY A N 1
ATOM 876 C CA . GLY A 1 107 ? 3.526 2.057 -12.730 1.00 75.62 107 GLY A CA 1
ATOM 877 C C . GLY A 1 107 ? 3.029 2.676 -11.427 1.00 75.62 107 GLY A C 1
ATOM 878 O O . GLY A 1 107 ? 3.063 2.042 -10.369 1.00 75.62 107 GLY A O 1
ATOM 879 N N . PHE A 1 108 ? 2.625 3.949 -11.442 1.00 67.44 108 PHE A N 1
ATOM 880 C CA . PHE A 1 108 ? 2.176 4.616 -10.228 1.00 67.44 108 PHE A CA 1
ATOM 881 C C . PHE A 1 108 ? 0.981 3.847 -9.661 1.00 67.44 108 PHE A C 1
ATOM 883 O O . PHE A 1 108 ? -0.045 3.739 -10.325 1.00 67.44 108 PHE A O 1
ATOM 890 N N . SER A 1 109 ? 1.121 3.332 -8.434 1.00 66.50 109 SER A N 1
ATOM 891 C CA . SER A 1 109 ? 0.132 2.507 -7.717 1.00 66.50 109 SER A CA 1
ATOM 892 C C . SER A 1 109 ? -0.025 1.043 -8.169 1.00 66.50 109 SER A C 1
ATOM 894 O O . SER A 1 109 ? -0.965 0.385 -7.726 1.00 66.50 109 SER A O 1
ATOM 896 N N . GLU A 1 110 ? 0.903 0.486 -8.957 1.00 75.06 110 GLU A N 1
ATOM 897 C CA . GLU A 1 110 ? 0.868 -0.932 -9.381 1.00 75.06 110 GLU A CA 1
ATOM 898 C C . GLU A 1 110 ? 0.642 -1.911 -8.218 1.00 75.06 110 GLU A C 1
ATOM 900 O O . GLU A 1 110 ? -0.200 -2.802 -8.314 1.00 75.06 110 GLU A O 1
ATOM 905 N N . CYS A 1 111 ? 1.284 -1.687 -7.065 1.00 74.88 111 CYS A N 1
ATOM 906 C CA . CYS A 1 111 ? 1.107 -2.544 -5.887 1.00 74.88 111 CYS A CA 1
ATOM 907 C C . CYS A 1 111 ? -0.329 -2.566 -5.335 1.00 74.88 111 CYS A C 1
ATOM 909 O O . CYS A 1 111 ? -0.686 -3.500 -4.630 1.00 74.88 111 CYS A O 1
ATOM 911 N N . THR A 1 112 ? -1.144 -1.545 -5.615 1.00 76.19 112 THR A N 1
ATOM 912 C CA . THR A 1 112 ? -2.550 -1.491 -5.169 1.00 76.19 112 THR A CA 1
ATOM 913 C C . THR A 1 112 ? -3.528 -2.101 -6.170 1.00 76.19 112 THR A C 1
ATOM 915 O O . THR A 1 112 ? -4.685 -2.308 -5.820 1.00 76.19 112 THR A O 1
ATOM 918 N N . GLN A 1 113 ? -3.084 -2.394 -7.398 1.00 80.94 113 GLN A N 1
ATOM 919 C CA . GLN A 1 113 ? -3.914 -3.030 -8.428 1.00 80.94 113 GLN A CA 1
ATOM 920 C C . GLN A 1 113 ? -3.937 -4.557 -8.290 1.00 80.94 113 GLN A C 1
ATOM 922 O O . GLN A 1 113 ? -4.891 -5.204 -8.716 1.00 80.94 113 GLN A O 1
ATOM 927 N N . ILE A 1 114 ? -2.895 -5.141 -7.694 1.00 84.06 114 ILE A N 1
ATOM 928 C CA . ILE A 1 114 ? -2.785 -6.588 -7.506 1.00 84.06 114 ILE A CA 1
ATOM 929 C C . ILE A 1 114 ? -3.552 -6.988 -6.243 1.00 84.06 114 ILE A C 1
ATOM 931 O O . ILE A 1 114 ? -3.238 -6.544 -5.138 1.00 84.06 114 ILE A O 1
ATOM 935 N N . HIS A 1 115 ? -4.554 -7.851 -6.405 1.00 84.56 115 HIS A N 1
ATOM 936 C CA . HIS A 1 115 ? -5.306 -8.400 -5.281 1.00 84.56 115 HIS A CA 1
ATOM 937 C C . HIS A 1 115 ? -4.453 -9.382 -4.471 1.00 84.56 115 HIS A C 1
ATOM 939 O O . HIS A 1 115 ? -3.806 -10.270 -5.023 1.00 84.56 115 HIS A O 1
ATOM 945 N N . ILE A 1 116 ? -4.500 -9.249 -3.146 1.00 86.06 116 ILE A N 1
ATOM 946 C CA . ILE A 1 116 ? -3.904 -10.219 -2.224 1.00 86.06 116 ILE A CA 1
ATOM 947 C C . ILE A 1 116 ? -4.816 -11.448 -2.165 1.00 86.06 116 ILE A C 1
ATOM 949 O O . ILE A 1 116 ? -6.030 -11.301 -1.975 1.00 86.06 116 ILE A O 1
ATOM 953 N N . ALA A 1 117 ? -4.224 -12.639 -2.291 1.00 89.06 117 ALA A N 1
ATOM 954 C CA . ALA A 1 117 ? -4.922 -13.911 -2.131 1.00 89.06 117 ALA A CA 1
ATOM 955 C C . ALA A 1 117 ? -5.694 -13.938 -0.793 1.00 89.06 117 ALA A C 1
ATOM 957 O O . ALA A 1 117 ? -5.122 -13.530 0.225 1.00 89.06 117 ALA A O 1
ATOM 958 N N . PRO A 1 118 ? -6.970 -14.368 -0.759 1.00 86.50 118 PRO A N 1
ATOM 959 C CA . PRO A 1 118 ? -7.803 -14.328 0.449 1.00 86.50 118 PRO A CA 1
ATOM 960 C C . PRO A 1 118 ? -7.140 -14.947 1.686 1.00 86.50 118 PRO A C 1
ATOM 962 O O . PRO A 1 118 ? -7.265 -14.429 2.796 1.00 86.50 118 PRO A O 1
ATOM 965 N N . GLU A 1 119 ? -6.365 -16.010 1.485 1.00 86.69 119 GLU A N 1
ATOM 966 C CA . GLU A 1 119 ? -5.664 -16.764 2.523 1.00 86.69 119 GLU A CA 1
ATOM 967 C C . GLU A 1 119 ? -4.543 -15.945 3.183 1.00 86.69 119 GLU A C 1
ATOM 969 O O . GLU A 1 119 ? -4.196 -16.184 4.339 1.00 86.69 119 GLU A O 1
ATOM 974 N N . ASP A 1 120 ? -4.001 -14.945 2.486 1.00 86.06 120 ASP A N 1
ATOM 975 C CA . ASP A 1 120 ? -2.876 -14.124 2.936 1.00 86.06 120 ASP A CA 1
ATOM 976 C C . ASP A 1 120 ? -3.289 -12.726 3.422 1.00 86.06 120 ASP A C 1
ATOM 978 O O . ASP A 1 120 ? -2.482 -12.031 4.042 1.00 86.06 120 ASP A O 1
ATOM 982 N N . GLN A 1 121 ? -4.542 -12.305 3.216 1.00 86.19 121 GLN A N 1
ATOM 983 C CA . GLN A 1 121 ? -5.008 -10.948 3.555 1.00 86.19 121 GLN A CA 1
ATOM 984 C C . GLN A 1 121 ? -4.802 -10.595 5.033 1.00 86.19 121 GLN A C 1
ATOM 986 O O . GLN A 1 121 ? -4.323 -9.507 5.360 1.00 86.19 121 GLN A O 1
ATOM 991 N N . HIS A 1 122 ? -5.088 -11.541 5.931 1.00 82.75 122 HIS A N 1
ATOM 992 C CA . HIS A 1 122 ? -4.950 -11.351 7.376 1.00 82.75 122 HIS A CA 1
ATOM 993 C C . HIS A 1 122 ? -3.504 -11.034 7.813 1.00 82.75 122 HIS A C 1
ATOM 995 O O . HIS A 1 122 ? -3.300 -10.369 8.831 1.00 82.75 122 HIS A O 1
ATOM 1001 N N . LYS A 1 123 ? -2.494 -11.432 7.0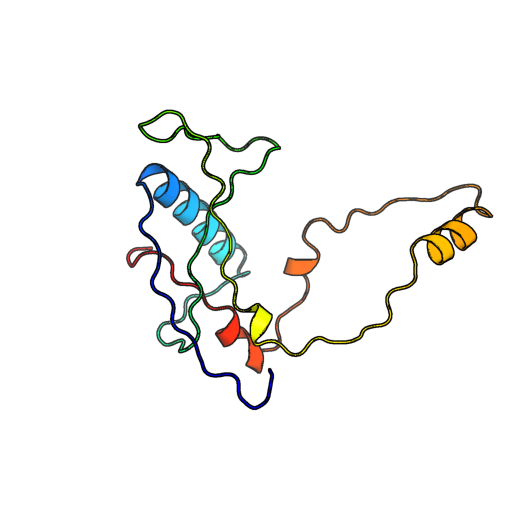26 1.00 83.31 123 LYS A N 1
ATOM 1002 C CA . LYS A 1 123 ? -1.063 -11.224 7.321 1.00 83.31 123 LYS A CA 1
ATOM 1003 C C . LYS A 1 123 ? -0.616 -9.774 7.122 1.00 83.31 123 LYS A C 1
ATOM 1005 O O . LYS A 1 123 ? 0.371 -9.348 7.719 1.00 83.31 123 LYS A O 1
ATOM 1010 N N . ASN A 1 124 ? -1.374 -9.003 6.342 1.00 83.88 124 ASN A N 1
ATOM 1011 C CA . ASN A 1 124 ? -1.126 -7.584 6.074 1.00 83.88 124 ASN A CA 1
ATOM 1012 C C . ASN A 1 124 ? -1.921 -6.651 6.999 1.00 83.88 124 ASN A C 1
ATOM 1014 O O . ASN A 1 124 ? -2.043 -5.454 6.734 1.00 83.88 124 ASN A O 1
ATOM 1018 N N . THR A 1 125 ? -2.455 -7.180 8.100 1.00 85.81 125 THR A N 1
ATOM 1019 C CA . THR A 1 125 ? -3.227 -6.384 9.051 1.00 85.81 125 THR A CA 1
ATOM 1020 C C . THR A 1 125 ? -2.334 -5.397 9.804 1.00 85.81 125 THR A C 1
ATOM 1022 O O . THR A 1 125 ? -1.251 -5.724 10.303 1.00 85.81 125 THR A O 1
ATOM 1025 N N . PHE A 1 126 ? -2.837 -4.176 9.950 1.00 85.88 126 PHE A N 1
ATOM 1026 C CA . PHE A 1 126 ? -2.255 -3.144 10.794 1.00 85.88 126 PHE A CA 1
ATOM 1027 C C . PHE A 1 126 ? -3.294 -2.621 11.780 1.00 85.88 126 PHE A C 1
ATOM 1029 O O . PHE A 1 126 ? -4.496 -2.656 11.526 1.00 85.88 126 PHE A O 1
ATOM 1036 N N . THR A 1 127 ? -2.835 -2.120 12.924 1.00 83.56 127 THR A N 1
ATOM 1037 C CA . THR A 1 127 ? -3.722 -1.451 13.882 1.00 83.56 127 THR A CA 1
ATOM 1038 C C . THR A 1 127 ? -3.687 0.053 13.655 1.00 83.56 127 THR A C 1
ATOM 1040 O O . THR A 1 127 ? -2.634 0.680 13.746 1.00 83.56 127 THR A O 1
ATOM 1043 N N . CYS A 1 128 ? -4.855 0.643 13.419 1.00 71.00 128 CYS A N 1
ATOM 1044 C CA . CYS A 1 128 ? -5.069 2.076 13.586 1.00 71.00 128 CYS A CA 1
ATOM 1045 C C . CYS A 1 128 ? -5.716 2.330 14.958 1.00 71.00 128 CYS A C 1
ATOM 1047 O O . CYS A 1 128 ? -6.358 1.447 15.526 1.00 71.00 128 CYS A O 1
ATOM 1049 N N . LEU A 1 129 ? -5.486 3.510 15.540 1.00 65.75 129 LEU A N 1
ATOM 1050 C CA . LEU A 1 129 ? -5.947 3.850 16.890 1.00 65.75 129 LEU A CA 1
ATOM 1051 C C . LEU A 1 129 ? -7.463 3.630 17.044 1.00 65.75 129 LEU A C 1
ATOM 1053 O O . LEU A 1 129 ? -8.220 3.904 16.120 1.00 65.75 129 LEU A O 1
ATOM 1057 N N . ARG A 1 130 ? -7.869 3.160 18.236 1.00 55.69 130 ARG A N 1
ATOM 1058 C CA . ARG A 1 130 ? -9.163 2.536 18.608 1.00 55.69 130 ARG A CA 1
ATOM 1059 C C . ARG A 1 130 ? -10.461 3.326 18.326 1.00 55.69 130 ARG A C 1
ATOM 1061 O O . ARG A 1 130 ? -11.525 2.855 18.703 1.00 55.69 130 ARG A O 1
ATOM 1068 N N . HIS A 1 131 ? -10.398 4.486 17.679 1.00 49.12 131 HIS A N 1
ATOM 1069 C CA . HIS A 1 131 ? -11.561 5.300 17.318 1.00 49.12 131 HIS A CA 1
ATOM 1070 C C . HIS A 1 131 ? -11.377 5.879 15.906 1.00 49.12 131 HIS A C 1
ATOM 1072 O O . HIS A 1 131 ? -10.905 7.013 15.741 1.00 49.12 131 HIS A O 1
ATOM 1078 N N . LEU A 1 132 ? -11.698 5.057 14.907 1.00 46.91 132 LEU A N 1
ATOM 1079 C CA . LEU A 1 132 ? -12.160 5.496 13.590 1.00 46.91 132 LEU A CA 1
ATOM 1080 C C . LEU A 1 132 ? -13.680 5.364 13.556 1.00 46.91 132 LEU A C 1
ATOM 1082 O O . LEU A 1 132 ? -14.173 4.382 14.157 1.00 46.91 132 LEU A O 1
#

Secondary structure (DSSP, 8-state):
--TTPPP-BPPPPP--HHHHHHHHHHHHHHHHTTS----S--S-BEEP-----TTTS--PPPTTS---------GGGGSPPP---PPPHHHHHHHHHT-S---PPP-TTHHHHSPPPTTTGGGG-EEPPS--

Radius of gyration: 19.45 Å; Cα contacts (8 Å, |Δi|>4): 83; chains: 1; bounding box: 35×44×53 Å